Protein AF-D8M3K2-F1 (afdb_monomer_lite)

pLDDT: mean 77.59, std 16.83, range [36.97, 92.88]

Organism: Blastocystis hominis (NCBI:txid12968)

Foldseek 3Di:
DDDDDDDDDDDDPPDDDDPQDKFKFFFQDADLVVQKGWTCTDPPPPDPDIAIEGQVQAQAPDRRDDDGRAMWIFGWDQDPVGIYTHNIDHPVSHHHHDDPD

Secondary structure (DSSP, 8-state):
-------------SSS-----EEEEEEEEEETTTTEEEEEEPBTBS--SPEEEEGGGB-BSS-----TT-EEEEEEEEETTEEEEEEEEBTTTB-B-----

Sequence (101 aa):
MFGLVKSVTSVVPRTAACLRYVYTGKCKWFNNKKGYGFIIPDPGSDLTTDIFVHQSSIKSSGFRFLKEGESVEFDVTDGQKGKVATNVTAPGGLAFNRVLV

Radius of gyration: 15.66 Å; chains: 1; bounding box: 43×33×44 Å

Structure (mmCIF, N/CA/C/O backbone):
data_AF-D8M3K2-F1
#
_entry.id   AF-D8M3K2-F1
#
loop_
_atom_site.group_PDB
_atom_site.id
_atom_site.type_symbol
_atom_site.label_atom_id
_atom_site.label_alt_id
_atom_site.label_comp_id
_atom_site.label_asym_id
_atom_site.label_entity_id
_atom_site.label_seq_id
_atom_site.pdbx_PDB_ins_code
_atom_site.Cartn_x
_atom_site.Cartn_y
_atom_site.Cartn_z
_atom_site.occupancy
_atom_site.B_iso_or_equiv
_atom_site.auth_seq_id
_atom_site.auth_comp_id
_atom_site.auth_asym_id
_atom_site.auth_atom_id
_atom_site.pdbx_PDB_model_num
ATOM 1 N N . MET A 1 1 ? 29.422 -17.365 -24.150 1.00 50.62 1 MET A N 1
ATOM 2 C CA . MET A 1 1 ? 28.846 -16.254 -23.364 1.00 50.62 1 MET A CA 1
ATOM 3 C C . MET A 1 1 ? 27.358 -16.535 -23.236 1.00 50.62 1 MET A C 1
ATOM 5 O O . MET A 1 1 ? 26.623 -16.366 -24.196 1.00 50.62 1 MET A O 1
ATOM 9 N N . PHE A 1 2 ? 26.983 -17.191 -22.138 1.00 41.62 2 PHE A N 1
ATOM 10 C CA . PHE A 1 2 ? 25.665 -17.792 -21.923 1.00 41.62 2 PHE A CA 1
ATOM 11 C C . PHE A 1 2 ? 24.622 -16.734 -21.564 1.00 41.62 2 PHE A C 1
ATOM 13 O O . PHE A 1 2 ? 24.937 -15.813 -20.818 1.00 41.62 2 PHE A O 1
ATOM 20 N N . GLY A 1 3 ? 23.378 -16.933 -22.007 1.00 43.31 3 GLY A N 1
ATOM 21 C CA . GLY A 1 3 ? 22.227 -16.334 -21.328 1.00 43.31 3 GLY A CA 1
ATOM 22 C C . GLY A 1 3 ? 21.165 -15.708 -22.219 1.00 43.31 3 GLY A C 1
ATOM 23 O O . GLY A 1 3 ? 20.745 -14.587 -21.963 1.00 43.31 3 GLY A O 1
ATOM 24 N N . LEU A 1 4 ? 20.682 -16.438 -23.226 1.00 60.44 4 LEU A N 1
ATOM 25 C CA . LEU A 1 4 ? 19.334 -16.215 -23.741 1.00 60.44 4 LEU A CA 1
ATOM 26 C C . LEU A 1 4 ? 18.353 -16.636 -22.632 1.00 60.44 4 LEU A C 1
ATOM 28 O O . LEU A 1 4 ? 18.293 -17.821 -22.302 1.00 60.44 4 LEU A O 1
ATOM 32 N N . VAL A 1 5 ? 17.599 -15.706 -22.041 1.00 51.66 5 VAL A N 1
ATOM 33 C CA . VAL A 1 5 ? 16.476 -16.051 -21.155 1.00 51.66 5 VAL A CA 1
ATOM 34 C C . VAL A 1 5 ? 15.214 -15.256 -21.507 1.00 51.66 5 VAL A C 1
ATOM 36 O O . VAL A 1 5 ? 15.081 -14.090 -21.167 1.00 51.66 5 VAL A O 1
ATOM 39 N N . LYS A 1 6 ? 14.286 -15.984 -22.155 1.00 42.50 6 LYS A N 1
ATOM 40 C CA . LYS A 1 6 ? 12.811 -15.899 -22.061 1.00 42.50 6 LYS A CA 1
ATOM 41 C C . LYS A 1 6 ? 12.194 -14.578 -22.562 1.00 42.50 6 LYS A C 1
ATOM 43 O O . LYS A 1 6 ? 12.065 -13.623 -21.820 1.00 42.50 6 LYS A O 1
ATOM 48 N N . SER A 1 7 ? 11.813 -14.428 -23.832 1.00 49.84 7 SER A N 1
ATOM 49 C CA . SER A 1 7 ? 10.579 -14.971 -24.435 1.00 49.84 7 SER A CA 1
ATOM 50 C C . SER A 1 7 ? 9.521 -15.441 -23.426 1.00 49.84 7 SER A C 1
ATOM 52 O O . SER A 1 7 ? 9.566 -16.593 -23.012 1.00 49.84 7 SER A O 1
ATOM 54 N N . VAL A 1 8 ? 8.577 -14.564 -23.058 1.00 48.34 8 VAL A N 1
ATOM 55 C CA . VAL A 1 8 ? 7.167 -14.915 -22.799 1.00 48.34 8 VAL A CA 1
ATOM 56 C C . VAL A 1 8 ? 6.298 -13.736 -23.244 1.00 48.34 8 VAL A C 1
ATOM 58 O O . VAL A 1 8 ? 6.229 -12.682 -22.622 1.00 48.34 8 VAL A O 1
ATOM 61 N N . THR A 1 9 ? 5.649 -13.961 -24.376 1.00 49.81 9 THR A N 1
ATOM 62 C CA . THR A 1 9 ? 4.367 -13.398 -24.789 1.00 49.81 9 THR A CA 1
ATOM 63 C C . THR A 1 9 ? 3.389 -13.213 -23.630 1.00 49.81 9 THR A C 1
ATOM 65 O O . THR A 1 9 ? 3.029 -14.189 -22.977 1.00 49.81 9 THR A O 1
ATOM 68 N N . SER A 1 10 ? 2.816 -12.020 -23.501 1.00 41.59 10 SER A N 1
ATOM 69 C CA . SER A 1 10 ? 1.416 -11.922 -23.100 1.00 41.59 10 SER A CA 1
ATOM 70 C C . SER A 1 10 ? 0.702 -11.005 -24.079 1.00 41.59 10 SER A C 1
ATOM 72 O O . SER A 1 10 ? 0.912 -9.796 -24.127 1.00 41.59 10 SER A O 1
ATOM 74 N N . VAL A 1 11 ? -0.074 -11.645 -24.947 1.00 49.09 11 VAL A N 1
ATOM 75 C CA . VAL A 1 11 ? -0.996 -11.025 -25.889 1.00 49.09 11 VAL A CA 1
ATOM 76 C C . VAL A 1 11 ? -1.982 -10.191 -25.076 1.00 49.09 11 VAL A C 1
ATOM 78 O O . VAL A 1 11 ? -2.886 -10.731 -24.448 1.00 49.09 11 VAL A O 1
ATOM 81 N N . VAL A 1 12 ? -1.800 -8.873 -25.066 1.00 49.72 12 VAL A N 1
ATOM 82 C CA . VAL A 1 12 ? -2.777 -7.936 -24.505 1.00 49.72 12 VAL A CA 1
ATOM 83 C C . VAL A 1 12 ? -4.032 -7.949 -25.391 1.00 49.72 12 VAL A C 1
ATOM 85 O O . VAL A 1 12 ? -3.936 -7.620 -26.580 1.00 49.72 12 VAL A O 1
ATOM 88 N N . PRO A 1 13 ? -5.209 -8.366 -24.882 1.00 43.62 13 PRO A N 1
ATOM 89 C CA . PRO A 1 13 ? -6.427 -8.397 -25.679 1.00 43.62 13 PRO A CA 1
ATOM 90 C C . PRO A 1 13 ? -6.824 -6.970 -26.083 1.00 43.62 13 PRO A C 1
ATOM 92 O O . PRO A 1 13 ? -6.944 -6.070 -25.256 1.00 43.62 13 PRO A O 1
ATOM 95 N N . ARG A 1 14 ? -7.015 -6.773 -27.392 1.00 50.41 14 ARG A N 1
ATOM 96 C CA . ARG A 1 14 ? -7.251 -5.493 -28.090 1.00 50.41 14 ARG A CA 1
ATOM 97 C C . ARG A 1 14 ? -8.652 -4.894 -27.862 1.00 50.41 14 ARG A C 1
ATOM 99 O O . ARG A 1 14 ? -9.176 -4.205 -28.729 1.00 50.41 14 ARG A O 1
ATOM 106 N N . THR A 1 15 ? -9.267 -5.137 -26.707 1.00 46.62 15 THR A N 1
ATOM 107 C CA . THR A 1 15 ? -10.616 -4.662 -26.369 1.00 46.62 15 THR A CA 1
ATOM 108 C C . THR A 1 15 ? -10.599 -3.877 -25.053 1.00 46.62 15 THR A C 1
ATOM 110 O O . THR A 1 15 ? -10.775 -4.437 -23.980 1.00 46.62 15 THR A O 1
ATOM 113 N N . ALA A 1 16 ? -10.391 -2.561 -25.164 1.00 46.28 16 ALA A N 1
ATOM 114 C CA . ALA A 1 16 ? -10.923 -1.527 -24.266 1.00 46.28 16 ALA A CA 1
ATOM 115 C C . ALA A 1 16 ? -10.590 -1.560 -22.750 1.00 46.28 16 ALA A C 1
ATOM 117 O O . ALA A 1 16 ? -11.482 -1.397 -21.921 1.00 46.28 16 ALA A O 1
ATOM 118 N N . ALA A 1 17 ? -9.310 -1.606 -22.370 1.00 50.03 17 ALA A N 1
ATOM 119 C CA . ALA A 1 17 ? -8.870 -1.082 -21.072 1.00 50.03 17 ALA A CA 1
ATOM 120 C C . ALA A 1 17 ? -7.467 -0.476 -21.211 1.00 50.03 17 ALA A C 1
ATOM 122 O O . ALA A 1 17 ? -6.549 -1.143 -21.680 1.00 50.03 17 ALA A O 1
ATOM 123 N N . CYS A 1 18 ? -7.289 0.794 -20.834 1.00 36.97 18 CYS A N 1
ATOM 124 C CA . CYS A 1 18 ? -5.962 1.382 -20.631 1.00 36.97 18 CYS A CA 1
ATOM 125 C C . CYS A 1 18 ? -5.163 0.422 -19.735 1.00 36.97 18 CYS A C 1
ATOM 127 O O . CYS A 1 18 ? -5.648 0.084 -18.656 1.00 36.97 18 CYS A O 1
ATOM 129 N N . LEU A 1 19 ? -4.025 -0.092 -20.215 1.00 51.00 19 LEU A N 1
ATOM 130 C CA . LEU A 1 19 ? -3.254 -1.140 -19.543 1.00 51.00 19 LEU A CA 1
ATOM 131 C C . LEU A 1 19 ? -2.824 -0.653 -18.158 1.00 51.00 19 LEU A C 1
ATOM 133 O O . LEU A 1 19 ? -1.836 0.060 -18.004 1.00 51.00 19 LEU A O 1
ATOM 137 N N . ARG A 1 20 ? -3.608 -1.015 -17.144 1.00 58.44 20 ARG A N 1
ATOM 138 C CA . ARG A 1 20 ? -3.305 -0.743 -15.748 1.00 58.44 20 ARG A CA 1
ATOM 139 C C . ARG A 1 20 ? -2.213 -1.725 -15.339 1.00 58.44 20 ARG A C 1
ATOM 141 O O . ARG A 1 20 ? -2.475 -2.919 -15.220 1.00 58.44 20 ARG A O 1
ATOM 148 N N . TYR A 1 21 ? -0.987 -1.234 -15.199 1.00 74.56 21 TYR A N 1
ATOM 149 C CA . TYR A 1 21 ? 0.110 -2.042 -14.683 1.00 74.56 21 TYR A CA 1
ATOM 150 C C . TYR A 1 21 ? -0.094 -2.223 -13.177 1.00 74.56 21 TYR A C 1
ATOM 152 O O . TYR A 1 21 ? 0.060 -1.272 -12.409 1.00 74.56 21 TYR A O 1
ATOM 160 N N . VAL A 1 22 ? -0.442 -3.446 -12.779 1.00 84.06 22 VAL A N 1
ATOM 161 C CA . VAL A 1 22 ? -0.553 -3.851 -11.376 1.00 84.06 22 VAL A CA 1
ATOM 162 C C . VAL A 1 22 ? 0.805 -4.381 -10.930 1.00 84.06 22 VAL A C 1
ATOM 164 O O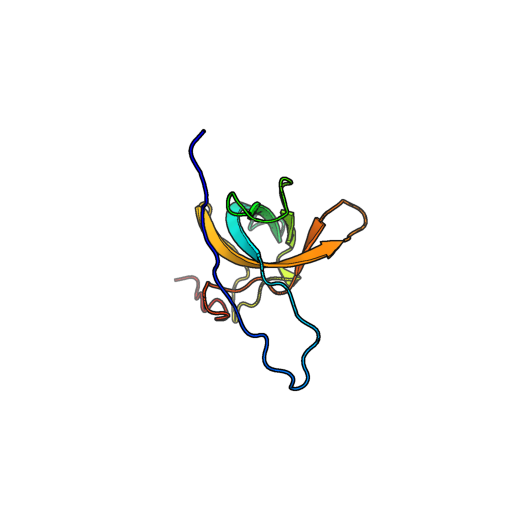 . VAL A 1 22 ? 1.379 -5.259 -11.571 1.00 84.06 22 VAL A O 1
ATOM 167 N N . TYR A 1 23 ? 1.320 -3.832 -9.839 1.00 88.25 23 TYR A N 1
ATOM 168 C CA . TYR A 1 23 ? 2.573 -4.239 -9.219 1.00 88.25 23 TYR A CA 1
ATOM 169 C C . TYR A 1 23 ? 2.288 -5.164 -8.041 1.00 88.25 23 TYR A C 1
ATOM 171 O O . TYR A 1 23 ? 1.305 -4.992 -7.318 1.00 88.25 23 TYR A O 1
ATOM 179 N N . THR A 1 24 ? 3.176 -6.128 -7.821 1.00 90.12 24 THR A N 1
ATOM 180 C CA . THR A 1 24 ? 3.149 -6.986 -6.636 1.00 90.12 24 THR A CA 1
ATOM 181 C C . THR A 1 24 ? 4.281 -6.612 -5.693 1.00 90.12 24 THR A C 1
ATOM 183 O O . THR A 1 24 ? 5.326 -6.087 -6.094 1.00 90.12 24 THR A O 1
ATOM 186 N N . GLY A 1 25 ? 4.064 -6.856 -4.409 1.00 91.81 25 GLY A N 1
ATOM 187 C CA . GLY A 1 25 ? 5.100 -6.667 -3.413 1.00 91.81 25 GLY A CA 1
ATOM 188 C C . GLY A 1 25 ? 4.697 -7.175 -2.047 1.00 91.81 25 GLY A C 1
ATOM 189 O O . GLY A 1 25 ? 3.629 -7.759 -1.851 1.00 91.81 25 GLY A O 1
ATOM 190 N N . LYS A 1 26 ? 5.568 -6.914 -1.077 1.00 92.19 26 LYS A N 1
ATOM 191 C CA . LYS A 1 26 ? 5.372 -7.272 0.323 1.00 92.19 26 LYS A CA 1
ATOM 192 C C . LYS A 1 26 ? 5.348 -6.035 1.197 1.00 92.19 26 LYS A C 1
ATOM 194 O O . LYS A 1 26 ? 6.181 -5.141 1.066 1.00 92.19 26 LYS A O 1
ATOM 199 N N . CYS A 1 27 ? 4.401 -5.980 2.123 1.00 92.75 27 CYS A N 1
ATOM 200 C CA . CYS A 1 27 ? 4.344 -4.897 3.092 1.00 92.75 27 CYS A CA 1
ATOM 201 C C . CYS A 1 27 ? 5.580 -4.944 4.006 1.00 92.75 27 CYS A C 1
ATOM 203 O O . CYS A 1 27 ? 5.791 -5.924 4.716 1.00 92.75 27 CYS A O 1
ATOM 205 N N . LYS A 1 28 ? 6.390 -3.881 4.002 1.00 91.81 28 LYS A N 1
ATOM 206 C CA . LYS A 1 28 ? 7.597 -3.759 4.834 1.00 91.81 28 LYS A CA 1
ATOM 207 C C . LYS A 1 28 ? 7.240 -3.480 6.278 1.00 91.81 28 LYS A C 1
ATOM 209 O O . LYS A 1 28 ? 7.802 -4.081 7.172 1.00 91.81 28 LYS A O 1
ATOM 214 N N . TRP A 1 29 ? 6.333 -2.534 6.480 1.00 92.00 29 TRP A N 1
ATOM 215 C CA . TRP A 1 29 ? 5.771 -2.184 7.775 1.00 92.00 29 TRP A CA 1
ATOM 216 C C . TRP A 1 29 ? 4.541 -1.309 7.554 1.00 92.00 29 TRP A C 1
ATOM 218 O O . TRP A 1 29 ? 4.463 -0.540 6.591 1.00 92.00 29 TRP A O 1
ATOM 228 N N . PHE A 1 30 ? 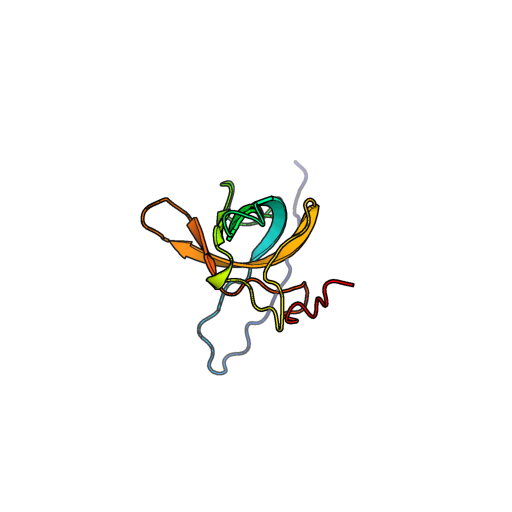3.587 -1.398 8.472 1.00 92.50 30 PHE A N 1
ATOM 229 C CA . PHE A 1 30 ? 2.382 -0.584 8.448 1.00 92.50 30 PHE A CA 1
ATOM 230 C C . PHE A 1 30 ? 2.026 -0.147 9.866 1.00 92.50 30 PHE A C 1
ATOM 232 O O . PHE A 1 30 ? 2.008 -0.947 10.800 1.00 92.50 30 PHE A O 1
ATOM 239 N N . ASN A 1 31 ? 1.760 1.145 10.044 1.00 92.19 31 ASN A N 1
ATOM 240 C CA . ASN A 1 31 ? 1.372 1.697 11.330 1.00 92.19 31 ASN A CA 1
ATOM 241 C C . ASN A 1 31 ? -0.150 1.818 11.407 1.00 92.19 31 ASN A C 1
ATOM 243 O O . ASN A 1 31 ? -0.728 2.779 10.905 1.00 92.19 31 ASN A O 1
ATOM 247 N N . ASN A 1 32 ? -0.790 0.886 12.112 1.00 88.12 32 ASN A N 1
ATOM 248 C CA . ASN A 1 32 ? -2.247 0.847 12.284 1.00 88.12 32 ASN A CA 1
ATOM 249 C C . ASN A 1 32 ? -2.808 2.106 12.965 1.00 88.12 32 ASN A C 1
ATOM 251 O O . ASN A 1 32 ? -3.915 2.532 12.655 1.00 88.12 32 ASN A O 1
ATOM 255 N N . LYS A 1 33 ? -2.048 2.715 13.889 1.00 87.94 33 LYS A N 1
ATOM 256 C CA . LYS A 1 33 ? -2.486 3.912 14.625 1.00 87.94 33 LYS A CA 1
ATOM 257 C C . LYS A 1 33 ? -2.472 5.157 13.746 1.00 87.94 33 LYS A C 1
ATOM 259 O O . LYS A 1 33 ? -3.297 6.044 13.925 1.00 87.94 33 LYS A O 1
ATOM 264 N N . LYS A 1 34 ? -1.500 5.249 12.838 1.00 90.19 34 LYS A N 1
ATOM 265 C CA . LYS A 1 34 ? -1.351 6.398 11.939 1.00 90.19 34 LYS A CA 1
ATOM 266 C C . LYS A 1 34 ? -2.017 6.195 10.574 1.00 90.19 34 LYS A C 1
ATOM 268 O O . LYS A 1 34 ? -2.336 7.181 9.920 1.00 90.19 34 LYS A O 1
ATOM 273 N N . GLY A 1 35 ? -2.231 4.951 10.151 1.00 89.81 35 GLY A N 1
ATOM 274 C CA . GLY A 1 35 ? -2.886 4.597 8.891 1.00 89.81 35 GLY A CA 1
ATOM 275 C C . GLY A 1 35 ? -2.000 4.722 7.649 1.00 89.81 35 GLY A C 1
ATOM 276 O O . GLY A 1 35 ? -2.515 4.970 6.560 1.00 89.81 35 GLY A O 1
ATOM 277 N N . TYR A 1 36 ? -0.684 4.582 7.790 1.00 91.62 36 TYR A N 1
ATOM 278 C CA . TYR A 1 36 ? 0.250 4.583 6.664 1.00 91.62 36 TYR A CA 1
ATOM 279 C C . TYR A 1 36 ? 1.334 3.522 6.838 1.00 91.62 36 TYR A C 1
ATOM 281 O O . TYR A 1 36 ? 1.600 3.064 7.952 1.00 91.62 36 TYR A O 1
ATOM 289 N N . GLY A 1 37 ? 1.990 3.168 5.741 1.00 92.88 37 GLY A N 1
ATOM 290 C CA . GLY A 1 37 ? 3.091 2.216 5.736 1.00 92.88 37 GLY A CA 1
ATOM 291 C C . GLY A 1 37 ? 3.904 2.282 4.455 1.00 92.88 37 GLY A C 1
ATOM 292 O O . GLY A 1 37 ? 3.718 3.177 3.627 1.00 92.88 37 GLY A O 1
ATOM 293 N N . PHE A 1 38 ? 4.786 1.303 4.301 1.00 92.75 38 PHE A N 1
ATOM 294 C CA . PHE A 1 38 ? 5.598 1.135 3.106 1.00 92.75 38 PHE A CA 1
ATOM 295 C C . PHE A 1 38 ? 5.552 -0.303 2.607 1.00 92.75 38 PHE A C 1
ATOM 297 O O . PHE A 1 38 ? 5.516 -1.253 3.392 1.00 92.75 38 PHE A O 1
ATOM 304 N N . ILE A 1 39 ? 5.577 -0.445 1.288 1.00 92.62 39 ILE A N 1
ATOM 305 C CA . ILE A 1 39 ? 5.593 -1.723 0.583 1.00 92.62 39 ILE A CA 1
ATOM 306 C C . ILE A 1 39 ? 6.912 -1.820 -0.179 1.00 92.62 39 ILE A C 1
ATOM 308 O O . ILE A 1 39 ? 7.334 -0.859 -0.826 1.00 92.62 39 ILE A O 1
ATOM 312 N N . ILE A 1 40 ? 7.556 -2.979 -0.084 1.00 91.25 40 ILE A N 1
ATOM 313 C CA . ILE A 1 40 ? 8.705 -3.339 -0.907 1.00 91.25 40 ILE A CA 1
ATOM 314 C C . ILE A 1 40 ? 8.157 -4.084 -2.123 1.00 91.25 40 ILE A C 1
ATOM 316 O O . ILE A 1 40 ? 7.551 -5.145 -1.947 1.00 91.25 40 ILE A O 1
ATOM 320 N N . PRO A 1 41 ? 8.321 -3.547 -3.337 1.00 90.25 41 PRO A N 1
ATOM 321 C CA . PRO A 1 41 ? 7.920 -4.254 -4.542 1.00 90.25 41 PRO A CA 1
ATOM 322 C C . PRO A 1 41 ? 8.829 -5.473 -4.776 1.00 90.25 41 PRO A C 1
ATOM 324 O O . PRO A 1 41 ? 9.972 -5.508 -4.313 1.00 90.25 41 PRO A O 1
ATOM 327 N N . ASP A 1 42 ? 8.321 -6.496 -5.463 1.00 86.56 42 ASP A N 1
ATOM 328 C CA . ASP A 1 42 ? 9.115 -7.697 -5.740 1.00 86.56 42 ASP A CA 1
ATOM 329 C C . ASP A 1 42 ? 10.319 -7.390 -6.662 1.00 86.56 42 ASP A C 1
ATOM 331 O O . ASP A 1 42 ? 10.224 -6.536 -7.559 1.00 86.56 42 ASP A O 1
ATOM 335 N N . PRO A 1 43 ? 11.463 -8.082 -6.468 1.00 71.31 43 PRO A N 1
ATOM 336 C CA . PRO A 1 43 ? 12.653 -7.891 -7.290 1.00 71.31 43 PRO A CA 1
ATOM 337 C C . PRO A 1 43 ? 12.363 -8.296 -8.742 1.00 71.31 43 PRO A C 1
ATOM 339 O O . PRO A 1 43 ? 12.043 -9.450 -9.019 1.00 71.31 43 PRO A O 1
ATOM 342 N N . GLY A 1 44 ? 12.481 -7.340 -9.668 1.00 63.06 44 GLY A N 1
ATOM 343 C CA . GLY A 1 44 ? 12.135 -7.516 -11.086 1.00 63.06 44 GLY A CA 1
ATOM 344 C C . GLY A 1 44 ? 10.953 -6.665 -11.555 1.00 63.06 44 GLY A C 1
ATOM 345 O O . GLY A 1 44 ? 10.682 -6.621 -12.750 1.00 63.06 44 GLY A O 1
ATOM 346 N N . SER A 1 45 ? 10.285 -5.963 -10.641 1.00 64.50 45 SER A N 1
ATOM 347 C CA . SER A 1 45 ? 9.437 -4.829 -11.003 1.00 64.50 45 SER A CA 1
ATOM 348 C C . SER A 1 45 ? 10.295 -3.621 -11.400 1.00 64.50 45 SER A C 1
ATOM 350 O O . SER A 1 45 ? 11.408 -3.447 -10.902 1.00 64.50 45 SER A O 1
ATOM 352 N N . ASP A 1 46 ? 9.771 -2.744 -12.258 1.00 67.12 46 ASP A N 1
ATOM 353 C CA . ASP A 1 46 ? 10.431 -1.493 -12.674 1.00 67.12 46 ASP A CA 1
ATOM 354 C C . ASP A 1 46 ? 10.623 -0.479 -11.517 1.00 67.12 46 ASP A C 1
ATOM 356 O O . ASP A 1 46 ? 11.082 0.647 -11.723 1.00 67.12 46 ASP A O 1
ATOM 360 N N . LEU A 1 47 ? 10.265 -0.856 -10.282 1.00 68.25 47 LEU A N 1
ATOM 361 C CA . LEU A 1 47 ? 10.368 -0.033 -9.086 1.00 68.25 47 LEU A CA 1
ATOM 362 C C . LEU A 1 47 ? 11.408 -0.584 -8.118 1.00 68.25 47 LEU A C 1
ATOM 364 O O . LEU A 1 47 ? 11.218 -1.604 -7.470 1.00 68.25 47 LEU A O 1
ATOM 368 N N . THR A 1 48 ? 12.477 0.186 -7.947 1.00 70.25 48 THR A N 1
ATOM 369 C CA . THR A 1 48 ? 13.541 -0.085 -6.966 1.00 70.25 48 THR A CA 1
ATOM 370 C C . THR A 1 48 ? 13.327 0.674 -5.645 1.00 70.25 48 THR A C 1
ATOM 372 O O . THR A 1 48 ? 14.077 0.502 -4.689 1.00 70.25 48 THR A O 1
ATOM 375 N N . THR A 1 49 ? 12.314 1.541 -5.562 1.00 81.50 49 THR A N 1
ATOM 376 C CA . THR A 1 49 ? 12.068 2.415 -4.401 1.00 81.50 49 THR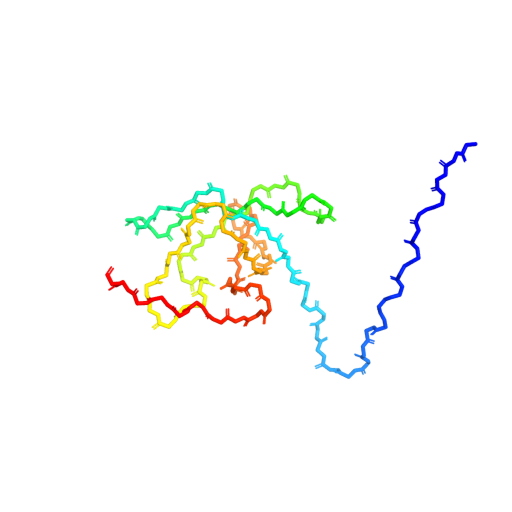 A CA 1
ATOM 377 C C . THR A 1 49 ? 10.928 1.893 -3.528 1.00 81.50 49 THR A C 1
ATOM 379 O O . THR A 1 49 ? 9.959 1.337 -4.042 1.00 81.50 49 THR A O 1
ATOM 382 N N . ASP A 1 50 ? 11.021 2.111 -2.210 1.00 87.50 50 ASP A N 1
ATOM 383 C CA . ASP A 1 50 ? 9.930 1.825 -1.273 1.00 87.50 50 ASP A CA 1
ATOM 384 C C . ASP A 1 50 ? 8.660 2.607 -1.677 1.00 87.50 50 ASP A C 1
ATOM 386 O O . ASP A 1 50 ? 8.707 3.817 -1.921 1.00 87.50 50 ASP A O 1
ATOM 390 N N . ILE A 1 51 ? 7.510 1.930 -1.713 1.00 90.38 51 ILE A N 1
ATOM 391 C CA . ILE A 1 51 ? 6.238 2.528 -2.137 1.00 90.38 51 ILE A CA 1
ATOM 392 C C . ILE A 1 51 ? 5.428 2.942 -0.920 1.00 90.38 51 ILE A C 1
ATOM 394 O O . ILE A 1 51 ? 5.161 2.132 -0.030 1.00 90.38 51 ILE A O 1
ATOM 398 N N . PHE A 1 52 ? 5.006 4.205 -0.888 1.00 92.62 52 PHE A N 1
ATOM 399 C CA . PHE A 1 52 ? 4.191 4.723 0.202 1.00 92.62 52 PHE A CA 1
ATOM 400 C C . PHE A 1 52 ? 2.747 4.232 0.081 1.00 92.62 52 PHE A C 1
ATOM 402 O O . PHE A 1 52 ? 2.109 4.428 -0.952 1.00 92.62 52 PHE A O 1
ATOM 409 N N . VAL A 1 53 ? 2.193 3.660 1.150 1.00 91.50 53 VAL A N 1
ATOM 410 C CA . VAL A 1 53 ? 0.790 3.232 1.201 1.00 91.50 53 VAL A CA 1
ATOM 411 C C . VAL A 1 53 ? 0.025 3.987 2.279 1.00 91.50 53 VAL A C 1
ATOM 413 O O . VAL A 1 53 ? 0.475 4.123 3.418 1.00 91.50 53 VAL A O 1
ATOM 416 N N . HIS A 1 54 ? -1.174 4.444 1.922 1.00 92.12 54 HIS A N 1
ATOM 417 C CA . HIS A 1 54 ? -2.130 5.040 2.847 1.00 92.12 54 HIS A CA 1
ATOM 418 C C . HIS A 1 54 ? -3.339 4.119 3.035 1.00 92.12 54 HIS A C 1
ATOM 420 O O . HIS A 1 54 ? -3.803 3.500 2.077 1.00 92.12 54 HIS A O 1
ATOM 426 N N . GLN A 1 55 ? -3.902 4.073 4.246 1.00 89.62 55 GLN A N 1
ATOM 427 C CA . GLN A 1 55 ? -5.063 3.234 4.562 1.00 89.62 55 GLN A CA 1
ATOM 428 C C . GLN A 1 55 ? -6.258 3.483 3.632 1.00 89.62 55 GLN A C 1
ATOM 430 O O . GLN A 1 55 ? -6.990 2.554 3.311 1.00 89.62 55 GLN A O 1
ATOM 435 N N . SER A 1 56 ? -6.451 4.718 3.151 1.00 90.00 56 SER A N 1
ATOM 436 C CA . SER A 1 56 ? -7.558 5.053 2.242 1.00 90.00 56 SER A CA 1
ATOM 437 C C . SER A 1 56 ? -7.442 4.382 0.876 1.00 90.00 56 SER A C 1
ATOM 439 O O . SER A 1 56 ? -8.458 4.195 0.212 1.00 90.00 56 SER A O 1
ATOM 441 N N . SER A 1 57 ? -6.228 4.012 0.468 1.00 89.69 57 SER A N 1
ATOM 442 C CA . SER A 1 57 ? -5.964 3.318 -0.792 1.00 89.69 57 SER A CA 1
ATOM 443 C C . SER A 1 57 ? -6.206 1.809 -0.702 1.00 89.69 57 SER A C 1
ATOM 445 O O . SER A 1 57 ? -6.244 1.149 -1.739 1.00 89.69 57 SER A O 1
ATOM 447 N N . ILE A 1 58 ? -6.359 1.256 0.507 1.00 90.94 58 ILE A N 1
ATOM 448 C CA . ILE A 1 58 ? -6.543 -0.180 0.733 1.00 90.94 58 ILE A CA 1
ATOM 449 C C . ILE A 1 58 ? -8.010 -0.553 0.518 1.00 90.94 58 ILE A C 1
ATOM 451 O O . ILE A 1 58 ? -8.909 -0.036 1.187 1.00 90.94 58 ILE A O 1
ATOM 455 N N . LYS A 1 59 ? -8.252 -1.498 -0.390 1.00 88.94 59 LYS A N 1
ATOM 456 C CA . LYS A 1 59 ? -9.568 -2.087 -0.633 1.00 88.94 59 LYS A CA 1
ATOM 457 C C . LYS A 1 59 ? -9.832 -3.171 0.410 1.00 88.94 59 LYS A C 1
ATOM 459 O O . LYS A 1 59 ? -9.485 -4.333 0.230 1.00 88.94 59 LYS A O 1
ATOM 464 N N . SER A 1 60 ? -10.440 -2.767 1.520 1.00 85.69 60 SER A N 1
ATOM 465 C CA . SER A 1 60 ? -10.913 -3.658 2.585 1.00 85.69 60 SER A CA 1
ATOM 466 C C . SER A 1 60 ? -12.365 -3.328 2.911 1.00 85.69 60 SER A C 1
ATOM 468 O O . SER A 1 60 ? -12.745 -2.153 2.913 1.00 85.69 60 SER A O 1
ATOM 470 N N . SER A 1 61 ? -13.164 -4.353 3.194 1.00 78.12 61 SER A N 1
ATOM 471 C CA . SER A 1 61 ? -14.556 -4.219 3.646 1.00 78.12 61 SER A CA 1
ATOM 472 C C . SER A 1 61 ? -14.666 -3.821 5.126 1.00 78.12 61 SER A C 1
ATOM 474 O O . SER A 1 61 ? -15.733 -3.408 5.571 1.00 78.12 61 SER A O 1
ATOM 476 N N . GLY A 1 62 ? -13.560 -3.886 5.878 1.00 80.44 62 GLY A N 1
ATOM 477 C CA . GLY A 1 62 ? -13.495 -3.544 7.299 1.00 80.44 62 GLY A CA 1
ATOM 478 C C . GLY A 1 62 ? -12.244 -2.742 7.649 1.00 80.44 62 GLY A C 1
ATOM 479 O O . GLY A 1 62 ? -11.947 -1.715 7.032 1.00 80.44 62 GLY A O 1
ATOM 480 N N . PHE A 1 63 ? -11.493 -3.207 8.649 1.00 78.25 63 PHE A N 1
ATOM 481 C CA . PHE A 1 63 ? -10.269 -2.534 9.074 1.00 78.25 63 PHE A CA 1
ATOM 482 C C . PHE A 1 63 ? -9.202 -2.576 7.968 1.00 78.25 63 PHE A C 1
ATOM 484 O O . PHE A 1 63 ? -8.910 -3.619 7.377 1.00 78.25 63 PHE A O 1
ATOM 491 N N . ARG A 1 64 ? -8.626 -1.406 7.675 1.00 82.94 64 ARG A N 1
ATOM 492 C CA . ARG A 1 64 ? -7.664 -1.180 6.586 1.00 82.94 64 ARG A CA 1
ATOM 493 C C . ARG A 1 64 ? -6.240 -1.206 7.129 1.00 82.94 64 ARG A C 1
ATOM 495 O O . ARG A 1 64 ? -5.615 -0.163 7.301 1.00 82.94 64 ARG A O 1
ATOM 502 N N . PHE A 1 65 ? -5.751 -2.404 7.427 1.00 83.75 65 PHE A N 1
ATOM 503 C CA . PHE A 1 65 ? -4.369 -2.623 7.841 1.00 83.75 65 PHE A CA 1
ATOM 504 C C . PHE A 1 65 ? -3.722 -3.748 7.039 1.00 83.75 65 PHE A C 1
ATOM 506 O O . PHE A 1 65 ? -4.393 -4.676 6.580 1.00 83.75 65 PHE A O 1
ATOM 513 N N . LEU A 1 66 ? -2.404 -3.653 6.907 1.00 86.38 66 LEU A N 1
ATOM 514 C CA . LEU A 1 66 ? -1.556 -4.671 6.302 1.00 86.38 66 LEU A CA 1
ATOM 515 C C . LEU A 1 66 ? -0.679 -5.276 7.391 1.00 86.38 66 LEU A C 1
ATOM 517 O O . LEU A 1 66 ? -0.201 -4.554 8.270 1.00 86.38 66 LEU A O 1
ATOM 521 N N . LYS A 1 67 ? -0.476 -6.593 7.350 1.00 87.56 67 LYS A N 1
ATOM 522 C CA . LYS A 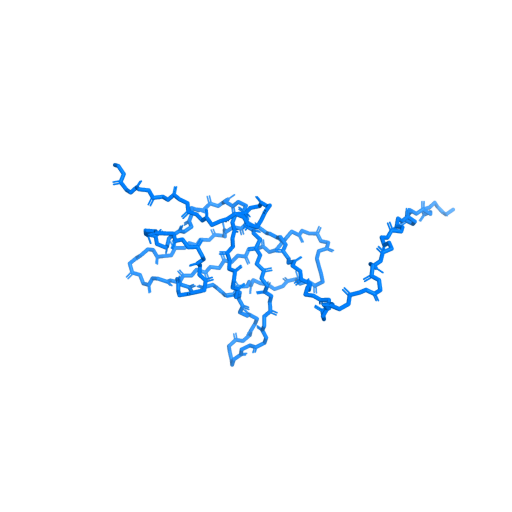1 67 ? 0.530 -7.229 8.200 1.00 87.56 67 LYS A CA 1
ATOM 523 C C . LYS A 1 67 ? 1.907 -7.058 7.570 1.00 87.56 67 LYS A C 1
ATOM 525 O O . LYS A 1 67 ? 2.052 -7.003 6.350 1.00 87.56 67 LYS A O 1
ATOM 530 N N . GLU A 1 68 ? 2.927 -6.989 8.411 1.00 89.62 68 GLU A N 1
ATOM 531 C CA . GLU A 1 68 ? 4.309 -7.049 7.948 1.00 89.62 68 GLU A CA 1
ATOM 532 C C . GLU A 1 68 ? 4.575 -8.377 7.218 1.00 89.62 68 GLU A C 1
ATOM 534 O O . GLU A 1 68 ? 4.119 -9.436 7.649 1.00 89.62 68 GLU A O 1
ATOM 539 N N . GLY A 1 69 ? 5.267 -8.306 6.081 1.00 89.56 69 GLY A N 1
ATOM 540 C CA . GLY A 1 69 ? 5.576 -9.449 5.218 1.00 89.56 69 GLY A CA 1
ATOM 541 C C . GLY A 1 69 ? 4.422 -9.919 4.328 1.00 89.56 69 GLY A C 1
ATOM 542 O O . GLY A 1 69 ? 4.589 -10.864 3.556 1.00 89.56 69 GLY A O 1
ATOM 543 N N . GLU A 1 70 ? 3.258 -9.278 4.401 1.00 90.12 70 GLU A N 1
ATOM 544 C CA . GLU A 1 70 ? 2.084 -9.690 3.643 1.00 90.12 70 GLU A CA 1
ATOM 545 C C . GLU A 1 70 ? 2.202 -9.340 2.159 1.00 90.12 70 GLU A C 1
ATOM 547 O O . GLU A 1 70 ? 2.593 -8.226 1.810 1.00 90.12 70 GLU A O 1
ATOM 552 N N . SER A 1 71 ? 1.848 -10.293 1.294 1.00 90.69 71 SER A N 1
ATOM 553 C CA . SER A 1 71 ? 1.845 -10.098 -0.158 1.00 90.69 71 SER A CA 1
ATOM 554 C C . SER A 1 71 ? 0.616 -9.310 -0.593 1.00 90.69 71 SER A C 1
ATOM 556 O O . SER A 1 71 ? -0.504 -9.630 -0.192 1.00 90.69 71 SER A O 1
ATOM 558 N N . VAL A 1 72 ? 0.836 -8.290 -1.415 1.00 91.88 72 VAL A N 1
ATOM 559 C CA . VAL A 1 72 ? -0.194 -7.357 -1.866 1.00 91.88 72 VAL A CA 1
ATOM 560 C C . VAL A 1 72 ? -0.027 -7.034 -3.344 1.00 91.88 72 VAL A C 1
ATOM 562 O O . VAL A 1 72 ? 1.087 -7.017 -3.869 1.00 91.88 72 VAL A O 1
ATOM 565 N N . GLU A 1 73 ? -1.147 -6.731 -3.987 1.00 91.38 73 GLU A N 1
ATOM 566 C CA . GLU A 1 73 ? -1.206 -6.175 -5.335 1.00 91.38 73 GLU A CA 1
ATOM 567 C C . GLU A 1 73 ? -1.640 -4.722 -5.247 1.00 91.38 73 GLU A C 1
ATOM 569 O O . GLU A 1 73 ? -2.584 -4.378 -4.531 1.00 91.38 73 GLU A O 1
ATOM 574 N N . PHE A 1 74 ? -0.935 -3.845 -5.941 1.00 90.75 74 PHE A N 1
ATOM 575 C CA . PHE A 1 74 ? -1.197 -2.421 -5.889 1.00 90.75 74 PHE A CA 1
ATOM 576 C C . PHE A 1 74 ? -0.818 -1.750 -7.192 1.00 90.75 74 PHE A C 1
ATOM 578 O O . PHE A 1 74 ? 0.010 -2.215 -7.967 1.00 90.75 74 PHE A O 1
ATOM 585 N N . ASP A 1 75 ? -1.405 -0.589 -7.397 1.00 90.19 75 ASP A N 1
ATOM 586 C CA . ASP A 1 75 ? -1.070 0.268 -8.511 1.00 90.19 75 ASP A CA 1
ATOM 587 C C . ASP A 1 75 ? -0.193 1.401 -8.023 1.00 90.19 75 ASP A C 1
ATOM 589 O O . ASP A 1 75 ? -0.363 1.903 -6.911 1.00 90.19 75 ASP A O 1
ATOM 593 N N . VAL A 1 76 ? 0.743 1.827 -8.859 1.00 87.81 76 VAL A N 1
ATOM 594 C CA . VAL A 1 76 ? 1.652 2.909 -8.505 1.00 87.81 76 VAL A CA 1
ATOM 595 C C . VAL A 1 76 ? 1.235 4.183 -9.216 1.00 87.81 76 VAL A C 1
ATOM 597 O O . VAL A 1 76 ? 0.965 4.198 -10.414 1.00 87.81 76 VAL A O 1
ATOM 600 N N . THR A 1 77 ? 1.187 5.276 -8.467 1.00 86.69 77 THR A N 1
ATOM 601 C CA . THR A 1 77 ? 0.974 6.623 -8.993 1.00 86.69 77 THR A CA 1
ATOM 602 C C . THR A 1 77 ? 2.041 7.559 -8.442 1.00 86.69 77 THR A C 1
ATOM 604 O O . THR A 1 77 ? 2.502 7.407 -7.311 1.00 86.69 77 THR A O 1
ATOM 607 N N . ASP A 1 78 ? 2.454 8.532 -9.244 1.00 85.12 78 ASP A N 1
ATOM 608 C CA . ASP A 1 78 ? 3.374 9.583 -8.825 1.00 85.12 78 ASP A CA 1
ATOM 609 C C . ASP A 1 78 ? 2.670 10.586 -7.903 1.00 85.12 78 ASP A C 1
ATOM 611 O O . ASP A 1 78 ? 1.681 11.215 -8.275 1.00 85.12 78 ASP A O 1
ATOM 615 N N . GLY A 1 79 ? 3.169 10.718 -6.675 1.00 83.12 79 GLY A N 1
ATOM 616 C CA . GLY A 1 79 ? 2.698 11.686 -5.693 1.00 83.12 79 GLY A CA 1
ATOM 617 C C . GLY A 1 79 ? 3.759 12.733 -5.356 1.00 83.12 79 GLY A C 1
ATOM 618 O O . GLY A 1 79 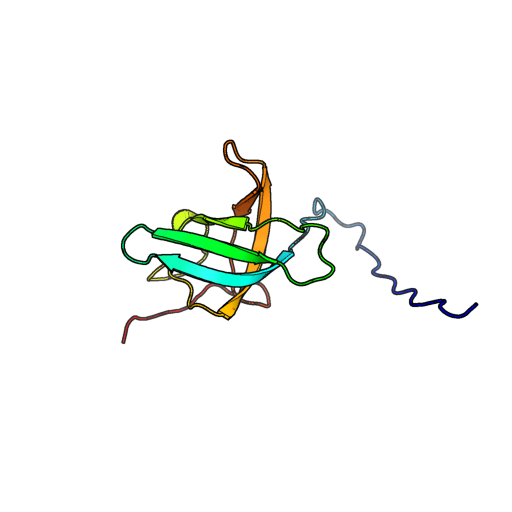? 4.932 12.610 -5.696 1.00 83.12 79 GLY A O 1
ATOM 619 N N . GLN A 1 80 ? 3.357 13.754 -4.597 1.00 81.94 80 GLN A N 1
ATOM 620 C CA . GLN A 1 80 ? 4.241 14.860 -4.188 1.00 81.94 80 GLN A CA 1
ATOM 621 C C . GLN A 1 80 ? 5.456 14.416 -3.352 1.00 81.94 80 GLN A C 1
ATOM 623 O O . GLN A 1 80 ? 6.452 15.126 -3.285 1.00 81.94 80 GLN A O 1
ATOM 628 N N . LYS A 1 81 ? 5.369 13.256 -2.687 1.00 79.94 81 LYS A N 1
ATOM 629 C CA . LYS A 1 81 ? 6.423 12.694 -1.823 1.00 79.94 81 LYS A CA 1
ATOM 630 C C . LYS A 1 81 ? 7.083 11.441 -2.415 1.00 79.94 81 LYS A C 1
ATOM 632 O O . LYS A 1 81 ? 7.706 10.685 -1.679 1.00 79.94 81 LYS A O 1
ATOM 637 N N . GLY A 1 82 ? 6.917 11.203 -3.717 1.00 85.44 82 GLY A N 1
ATOM 638 C CA . GLY A 1 82 ? 7.388 10.000 -4.402 1.00 85.44 82 GLY A CA 1
ATOM 639 C C . GLY A 1 82 ? 6.248 9.076 -4.825 1.00 85.44 82 GLY A C 1
ATOM 640 O O . GLY A 1 82 ? 5.096 9.496 -4.943 1.00 85.44 82 GLY A O 1
ATOM 641 N N . LYS A 1 83 ? 6.575 7.808 -5.079 1.00 88.69 83 LYS A N 1
ATOM 642 C CA . LYS A 1 83 ? 5.625 6.805 -5.569 1.00 88.69 83 LYS A CA 1
ATOM 643 C C . LYS A 1 83 ? 4.634 6.404 -4.470 1.00 88.69 83 LYS A C 1
ATOM 645 O O . LYS A 1 83 ? 5.028 6.028 -3.365 1.00 88.69 83 LYS A O 1
ATOM 650 N N . VAL A 1 84 ? 3.344 6.471 -4.788 1.00 91.00 84 VAL A N 1
ATOM 651 C CA . VAL A 1 84 ? 2.236 6.145 -3.885 1.00 91.00 84 VAL A CA 1
ATOM 652 C C . VAL A 1 84 ? 1.470 4.943 -4.422 1.00 91.00 84 VAL A C 1
ATOM 654 O O . VAL A 1 84 ? 1.138 4.886 -5.605 1.00 91.00 84 VAL A O 1
ATOM 657 N N . ALA A 1 85 ? 1.159 4.002 -3.535 1.00 91.25 85 ALA A N 1
ATOM 658 C CA . ALA A 1 85 ? 0.296 2.870 -3.816 1.00 91.25 85 ALA A CA 1
ATOM 659 C C . ALA A 1 85 ? -1.180 3.296 -3.783 1.00 91.25 85 ALA A C 1
ATOM 661 O O . ALA A 1 85 ? -1.686 3.842 -2.792 1.00 91.25 85 ALA A O 1
ATOM 662 N N . THR A 1 86 ? -1.890 3.002 -4.864 1.00 90.38 86 THR A N 1
ATOM 663 C CA . THR A 1 86 ? -3.339 3.128 -4.987 1.00 90.38 86 THR A CA 1
ATOM 664 C C . THR A 1 86 ? -3.960 1.759 -5.238 1.00 90.38 86 THR A C 1
ATOM 666 O O . THR A 1 86 ? -3.302 0.855 -5.741 1.00 90.38 86 THR A O 1
ATOM 669 N N . ASN A 1 87 ? -5.233 1.606 -4.867 1.00 90.25 87 ASN A N 1
ATOM 670 C CA . ASN A 1 87 ? -6.007 0.385 -5.101 1.00 90.25 87 ASN A CA 1
ATOM 671 C C . ASN A 1 87 ? -5.322 -0.895 -4.576 1.00 90.25 87 ASN A C 1
ATOM 673 O O . ASN A 1 87 ? -5.215 -1.893 -5.279 1.00 90.25 87 ASN A O 1
ATOM 677 N N . VAL A 1 88 ? -4.848 -0.853 -3.329 1.00 91.44 88 VAL A N 1
ATOM 678 C CA . VAL A 1 88 ? -4.148 -1.986 -2.714 1.00 91.44 88 VAL A CA 1
ATOM 679 C C . VAL A 1 88 ? -5.145 -3.103 -2.418 1.00 91.44 88 VAL A C 1
ATOM 681 O O . VAL A 1 88 ? -6.134 -2.884 -1.712 1.00 91.44 88 VAL A O 1
ATOM 684 N N . THR A 1 89 ? -4.867 -4.289 -2.941 1.00 90.75 89 THR A N 1
ATOM 685 C CA . THR A 1 89 ? -5.697 -5.495 -2.878 1.00 90.75 89 THR A CA 1
ATOM 686 C C . THR A 1 89 ? -4.859 -6.702 -2.458 1.00 90.75 89 THR A C 1
ATOM 688 O O . THR A 1 89 ? -3.626 -6.650 -2.416 1.00 90.75 89 THR A O 1
ATOM 691 N N . ALA A 1 90 ? -5.536 -7.783 -2.084 1.00 87.88 90 ALA A N 1
ATOM 692 C CA . ALA A 1 90 ? -4.901 -9.080 -1.917 1.00 87.88 90 ALA A CA 1
ATOM 693 C C . ALA A 1 90 ? -4.526 -9.654 -3.296 1.00 87.88 90 ALA A C 1
ATOM 695 O O . ALA A 1 90 ? -5.197 -9.321 -4.276 1.00 87.88 90 ALA A O 1
ATOM 696 N N . PRO A 1 91 ? -3.511 -10.535 -3.374 1.00 85.19 91 PRO A N 1
ATOM 697 C CA . PRO A 1 91 ? -3.146 -11.203 -4.619 1.00 85.19 91 PRO A CA 1
ATOM 698 C C . PRO A 1 91 ? -4.362 -11.874 -5.271 1.00 85.19 91 PRO A C 1
ATOM 700 O O . PRO A 1 91 ? -5.122 -12.579 -4.603 1.00 85.19 91 PRO A O 1
ATOM 703 N N . GLY A 1 92 ? -4.545 -11.638 -6.569 1.00 81.44 92 GLY A N 1
ATOM 704 C CA . GLY A 1 92 ? -5.743 -12.010 -7.319 1.00 81.44 92 GLY A CA 1
ATOM 705 C C . GLY A 1 92 ? -6.832 -10.929 -7.340 1.00 81.44 92 GLY A C 1
ATOM 706 O O . GLY A 1 92 ? -7.979 -11.244 -7.657 1.00 81.44 92 GLY A O 1
ATOM 707 N N . GLY A 1 93 ? -6.515 -9.678 -6.988 1.00 78.12 93 GLY A N 1
ATOM 708 C CA . GLY A 1 93 ? -7.448 -8.545 -7.021 1.00 78.12 93 GLY A CA 1
ATOM 709 C C . GLY A 1 93 ? -8.592 -8.614 -6.003 1.00 78.12 93 GLY A C 1
ATOM 710 O O . GLY A 1 93 ? -9.606 -7.925 -6.150 1.00 78.12 93 GLY A O 1
ATOM 711 N N . LEU A 1 94 ? -8.465 -9.449 -4.970 1.00 80.81 94 LEU A N 1
ATOM 712 C CA . LEU A 1 94 ? -9.499 -9.624 -3.954 1.00 80.81 94 LEU A CA 1
ATOM 713 C C . LEU A 1 94 ? -9.431 -8.502 -2.910 1.00 80.81 94 LEU A C 1
ATOM 715 O O . LEU A 1 94 ? -8.357 -8.087 -2.471 1.00 80.81 94 LEU A O 1
ATOM 719 N N . ALA A 1 95 ? -10.592 -8.017 -2.467 1.00 79.75 95 ALA A N 1
ATOM 720 C CA . ALA A 1 95 ? -10.649 -7.096 -1.336 1.00 79.75 95 ALA A CA 1
ATOM 721 C C . ALA A 1 95 ? -10.302 -7.830 -0.032 1.00 79.75 95 ALA A C 1
ATOM 723 O O . ALA A 1 95 ? -10.679 -8.987 0.175 1.00 79.75 95 ALA A O 1
ATOM 724 N N . PHE A 1 96 ? -9.619 -7.145 0.882 1.00 80.25 96 PHE A N 1
ATOM 725 C CA . PHE A 1 96 ? -9.329 -7.698 2.197 1.00 80.25 96 PHE A CA 1
ATOM 726 C C . PHE A 1 96 ? -10.626 -7.836 3.006 1.00 80.25 96 PHE A C 1
ATOM 728 O O . PHE A 1 96 ? -11.260 -6.845 3.363 1.00 80.25 96 PHE A O 1
ATOM 735 N N . ASN A 1 97 ? -11.008 -9.071 3.327 1.00 78.31 97 ASN A N 1
ATOM 736 C CA . ASN A 1 97 ? -12.096 -9.367 4.259 1.00 78.31 97 ASN A CA 1
ATOM 737 C C . ASN A 1 97 ? -11.493 -9.686 5.622 1.00 78.31 97 ASN A C 1
ATOM 739 O O . ASN A 1 97 ? -11.118 -10.824 5.899 1.00 78.31 97 ASN A O 1
ATOM 743 N N 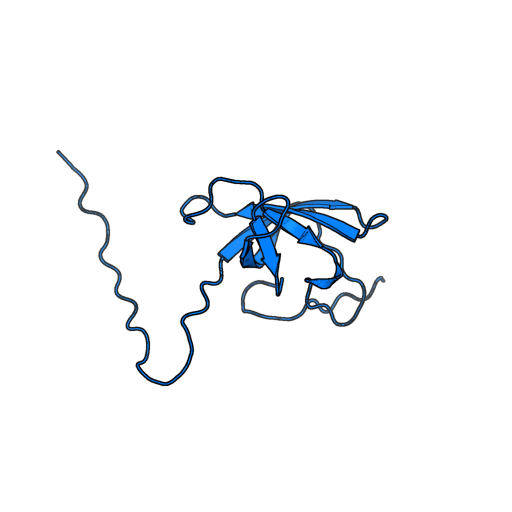. ARG A 1 98 ? -11.322 -8.655 6.451 1.00 69.44 98 ARG A N 1
ATOM 744 C CA . ARG A 1 98 ? -10.654 -8.782 7.750 1.00 69.44 98 ARG A CA 1
ATOM 745 C C . ARG A 1 98 ? -11.552 -8.260 8.851 1.00 69.44 98 ARG A C 1
ATOM 747 O O . ARG A 1 98 ? -11.652 -7.054 9.071 1.00 69.44 98 ARG A O 1
ATOM 754 N N . VAL A 1 99 ? -12.203 -9.200 9.524 1.00 66.69 99 VAL A N 1
ATOM 755 C CA . VAL A 1 99 ? -12.870 -8.970 10.803 1.00 66.69 99 VAL A CA 1
ATOM 756 C C . VAL A 1 99 ? -11.782 -9.017 11.872 1.00 66.69 99 VAL A C 1
ATOM 758 O O . VAL A 1 99 ? -11.006 -9.973 11.910 1.00 66.69 99 VAL A O 1
ATOM 761 N N . LEU A 1 100 ? -11.673 -7.967 12.689 1.00 60.03 100 LEU A N 1
ATOM 762 C CA . LEU A 1 100 ? -10.888 -8.048 13.918 1.00 60.03 100 LEU A CA 1
ATOM 763 C C . LEU A 1 100 ? -11.653 -8.992 14.851 1.00 60.03 100 LEU A C 1
ATOM 765 O O . LEU A 1 100 ? -12.673 -8.591 15.409 1.00 60.03 100 LEU A O 1
ATOM 769 N N . VAL A 1 101 ? -11.218 -10.249 14.911 1.00 50.19 101 VAL A N 1
ATOM 770 C CA . VAL A 1 101 ? -11.605 -11.198 15.962 1.00 50.19 101 VAL A CA 1
ATOM 771 C C . VAL A 1 101 ? -10.645 -11.083 17.132 1.00 50.19 101 VAL A C 1
ATOM 773 O O . VAL A 1 101 ? -9.440 -10.853 16.873 1.00 50.19 101 VAL A O 1
#

InterPro domains:
  IPR002059 Cold-shock protein Csp, DNA-binding [PF00313] (24-90)
  IPR002059 Cold-shock protein Csp, DNA-binding [PR00050] (25-40)
  IPR002059 Cold-shock protein Csp, DNA-binding [PR00050] (64-82)
  IPR002059 Cold-shock protein Csp, DNA-binding [PS51857] (22-90)
  IPR002059 Cold-shock protein Csp, DNA-binding [cd04458] (23-89)
  IPR011129 Cold-shock domain [SM00357] (24-91)
  IPR012340 Nucleic acid-binding, OB-fold [G3DSA:2.40.50.140] (22-98)
  IPR012340 Nucleic acid-binding, OB-fold [SSF50249] (19-90)
  IPR051373 Lin-28 homolog RNA-binding protein [PTHR46109] (23-93)